Protein AF-A0ABC9Y080-F1 (afdb_monomer_lite)

Secondary structure (DSSP, 8-state):
--------------------HHHHHHHHHHHHHHHHHHHHHHHHHHHHHHHHHHHHHHHHHHHHTTT--HHHHHHHHHHTT----HHHHHHHHHT-HHHHHHHHHHHS-------

Radius of gyration: 36.61 Å; chains: 1; bounding box: 83×50×114 Å

Structure (mmCIF, N/CA/C/O backbone):
data_AF-A0ABC9Y080-F1
#
_entry.id   AF-A0ABC9Y080-F1
#
loop_
_atom_site.group_PDB
_atom_site.id
_atom_site.type_symbol
_atom_site.label_atom_id
_atom_site.label_alt_id
_atom_site.label_comp_id
_atom_site.label_asym_id
_atom_site.label_entity_id
_atom_site.label_seq_id
_atom_site.pdbx_PDB_ins_code
_atom_site.Cartn_x
_atom_site.Cartn_y
_atom_site.Cartn_z
_atom_site.occupancy
_atom_site.B_iso_or_equiv
_atom_site.auth_seq_id
_atom_site.auth_comp_id
_atom_site.auth_asym_id
_atom_site.auth_atom_id
_atom_site.pdbx_PDB_model_num
ATOM 1 N N . MET A 1 1 ? -42.558 -32.624 86.081 1.00 47.38 1 MET A N 1
ATOM 2 C CA . MET A 1 1 ? -41.505 -32.852 85.072 1.00 47.38 1 MET A CA 1
ATOM 3 C C . MET A 1 1 ? -41.890 -32.046 83.843 1.00 47.38 1 MET A C 1
ATOM 5 O O . MET A 1 1 ? -42.804 -32.456 83.143 1.00 47.38 1 MET A O 1
ATOM 9 N N . ALA A 1 2 ? -41.316 -30.861 83.651 1.00 45.91 2 ALA A N 1
ATOM 10 C CA . ALA A 1 2 ? -41.513 -30.077 82.434 1.00 45.91 2 ALA A CA 1
ATOM 11 C C . ALA A 1 2 ? -40.200 -29.352 82.126 1.00 45.91 2 ALA A C 1
ATOM 13 O O . ALA A 1 2 ? -39.677 -28.612 82.957 1.00 45.91 2 ALA A O 1
ATOM 14 N N . ASP A 1 3 ? -39.667 -29.701 80.964 1.00 54.94 3 ASP A N 1
ATOM 15 C CA . ASP A 1 3 ? -38.317 -29.491 80.458 1.00 54.94 3 ASP A CA 1
ATOM 16 C C . ASP A 1 3 ? -38.105 -28.011 80.089 1.00 54.94 3 ASP A C 1
ATOM 18 O O . ASP A 1 3 ? -38.828 -27.466 79.250 1.00 54.94 3 ASP A O 1
ATOM 22 N N . GLN A 1 4 ? -37.164 -27.325 80.746 1.00 55.22 4 GLN A N 1
ATOM 23 C CA . GLN A 1 4 ? -36.839 -25.925 80.448 1.00 55.22 4 GLN A CA 1
ATOM 24 C C . GLN A 1 4 ? -35.716 -25.879 79.411 1.00 55.22 4 GLN A C 1
ATOM 26 O O . GLN A 1 4 ? -34.534 -25.933 79.731 1.00 55.22 4 GLN A O 1
ATOM 31 N N . LEU A 1 5 ? -36.116 -25.812 78.145 1.00 52.66 5 LEU A N 1
ATOM 32 C CA . LEU A 1 5 ? -35.226 -25.757 76.990 1.00 52.66 5 LEU A CA 1
ATOM 33 C C . LEU A 1 5 ? -34.563 -24.365 76.900 1.00 52.66 5 LEU A C 1
ATOM 35 O O . LEU A 1 5 ? -35.191 -23.398 76.460 1.00 52.66 5 LEU A O 1
ATOM 39 N N . GLU A 1 6 ? -33.299 -24.254 77.327 1.00 56.84 6 GLU A N 1
ATOM 40 C CA . GLU A 1 6 ? -32.467 -23.050 77.173 1.00 56.84 6 GLU A CA 1
ATOM 41 C C . GLU A 1 6 ? -32.281 -22.710 75.684 1.00 56.84 6 GLU A C 1
ATOM 43 O O . GLU A 1 6 ? -31.491 -23.315 74.957 1.00 56.84 6 GLU A O 1
ATOM 48 N N . LYS A 1 7 ? -33.022 -21.708 75.205 1.00 63.81 7 LYS A N 1
ATOM 49 C CA . LYS A 1 7 ? -32.842 -21.140 73.865 1.00 63.81 7 LYS A CA 1
ATOM 50 C C . LYS A 1 7 ? -31.649 -20.185 73.858 1.00 63.81 7 LYS A C 1
ATOM 52 O O . LYS A 1 7 ? -31.794 -18.992 74.121 1.00 63.81 7 LYS A O 1
ATOM 57 N N . LEU A 1 8 ? -30.478 -20.700 73.493 1.00 65.75 8 LEU A N 1
ATOM 58 C CA . LEU A 1 8 ? -29.316 -19.879 73.151 1.00 65.75 8 LEU A CA 1
ATOM 59 C C . LEU A 1 8 ? -29.587 -19.084 71.862 1.00 65.75 8 LEU A C 1
ATOM 61 O O . LEU A 1 8 ? -29.831 -19.646 70.794 1.00 65.75 8 LEU A O 1
ATOM 65 N N . ALA A 1 9 ? -29.547 -17.754 71.963 1.00 60.38 9 ALA A N 1
ATOM 66 C CA . ALA A 1 9 ? -29.764 -16.851 70.839 1.00 60.38 9 ALA A CA 1
ATOM 67 C C . ALA A 1 9 ? -28.555 -16.861 69.885 1.00 60.38 9 ALA A C 1
ATOM 69 O O . ALA A 1 9 ? -27.535 -16.217 70.134 1.00 60.38 9 ALA A O 1
ATOM 70 N N . VAL A 1 10 ? -28.678 -17.580 68.769 1.00 69.88 10 VAL A N 1
ATOM 71 C CA . VAL A 1 10 ? -27.661 -17.625 67.709 1.00 69.88 10 VAL A CA 1
ATOM 72 C C . VAL A 1 10 ? -27.797 -16.392 66.810 1.00 69.88 10 VAL A C 1
ATOM 74 O O . VAL A 1 10 ? -28.820 -16.195 66.155 1.00 69.88 10 VAL A O 1
ATOM 77 N N . LYS A 1 11 ? -26.757 -15.552 66.750 1.00 64.88 11 LYS A N 1
ATOM 78 C CA . LYS A 1 11 ? -26.690 -14.414 65.818 1.00 64.88 11 LYS A CA 1
ATOM 79 C C . LYS A 1 11 ? -26.070 -14.854 64.495 1.00 64.88 11 LYS A C 1
ATOM 81 O O . LYS A 1 11 ? -24.850 -14.924 64.367 1.00 64.88 11 LYS A O 1
ATOM 86 N N . VAL A 1 12 ? -26.915 -15.106 63.503 1.00 64.44 12 VAL A N 1
ATOM 87 C CA . VAL A 1 12 ? -26.488 -15.344 62.120 1.00 64.44 12 VAL A CA 1
ATOM 88 C C . VAL A 1 12 ? -26.184 -13.995 61.466 1.00 64.44 12 VAL A C 1
ATOM 90 O O . VAL A 1 12 ? -27.058 -13.135 61.377 1.00 64.44 12 VAL A O 1
ATOM 93 N N . ARG A 1 13 ? -24.941 -13.782 61.021 1.00 69.69 13 ARG A N 1
ATOM 94 C CA . ARG A 1 13 ? -24.587 -12.621 60.191 1.00 69.69 13 ARG A CA 1
ATOM 95 C C . ARG A 1 13 ? -24.721 -13.014 58.726 1.00 69.69 13 ARG A C 1
ATOM 97 O O . ARG A 1 13 ? -23.984 -13.869 58.250 1.00 69.69 13 ARG A O 1
ATOM 104 N N . HIS A 1 14 ? -25.654 -12.384 58.023 1.00 70.75 14 HIS A N 1
ATOM 105 C CA . HIS A 1 14 ? -25.802 -12.558 56.584 1.00 70.75 14 HIS A CA 1
ATOM 106 C C . HIS A 1 14 ? -24.828 -11.625 55.852 1.00 70.75 14 HIS A C 1
ATOM 108 O O . HIS A 1 14 ? -24.978 -10.403 55.898 1.00 70.75 14 HIS A O 1
ATOM 114 N N . VAL A 1 15 ? -23.822 -12.198 55.187 1.00 66.69 15 VAL A N 1
ATOM 115 C CA . VAL A 1 15 ? -22.921 -11.463 54.290 1.00 66.69 15 VAL A CA 1
ATOM 116 C C . VAL A 1 15 ? -23.605 -11.378 52.928 1.00 66.69 15 VAL A C 1
ATOM 118 O O . VAL A 1 15 ? -23.648 -12.349 52.181 1.00 66.69 15 VAL A O 1
ATOM 121 N N . GLY A 1 16 ? -24.209 -10.228 52.626 1.00 69.38 16 GLY A N 1
ATOM 122 C CA . GLY A 1 16 ? -24.844 -9.991 51.331 1.00 69.38 16 GLY A CA 1
ATOM 123 C C . GLY A 1 16 ? -23.805 -9.728 50.242 1.00 69.38 16 GLY A C 1
ATOM 124 O O . GLY A 1 16 ? -22.997 -8.810 50.374 1.00 69.38 16 GLY A O 1
ATOM 125 N N . ALA A 1 17 ? -23.855 -10.490 49.148 1.00 69.06 17 ALA A N 1
ATOM 126 C CA . ALA A 1 17 ? -23.092 -10.229 47.928 1.00 69.06 17 ALA A CA 1
ATOM 127 C C . ALA A 1 17 ? -23.710 -9.046 47.156 1.00 69.06 17 ALA A C 1
ATOM 129 O O . ALA A 1 17 ? -24.357 -9.220 46.127 1.00 69.06 17 ALA A O 1
ATOM 130 N N . TYR A 1 18 ? -23.578 -7.830 47.688 1.00 68.62 18 TYR A N 1
ATOM 131 C CA . TYR A 1 18 ? -24.014 -6.623 46.989 1.00 68.62 18 TYR A CA 1
ATOM 132 C C . TYR A 1 18 ? -22.868 -6.083 46.133 1.00 68.62 18 TYR A C 1
ATOM 134 O O . TYR A 1 18 ? -21.870 -5.591 46.659 1.00 68.62 18 TYR A O 1
ATOM 142 N N . ILE A 1 19 ? -23.013 -6.166 44.810 1.00 62.31 19 ILE A N 1
ATOM 143 C CA . ILE A 1 19 ? -22.150 -5.443 43.874 1.00 62.31 19 ILE A CA 1
ATOM 144 C C . ILE A 1 19 ? -22.670 -4.000 43.815 1.00 62.31 19 ILE A C 1
ATOM 146 O O . ILE A 1 19 ? -23.823 -3.792 43.424 1.00 62.31 19 ILE A O 1
ATOM 150 N N . PRO A 1 20 ? -21.872 -2.990 44.206 1.00 67.62 20 PRO A N 1
ATOM 151 C CA . PRO 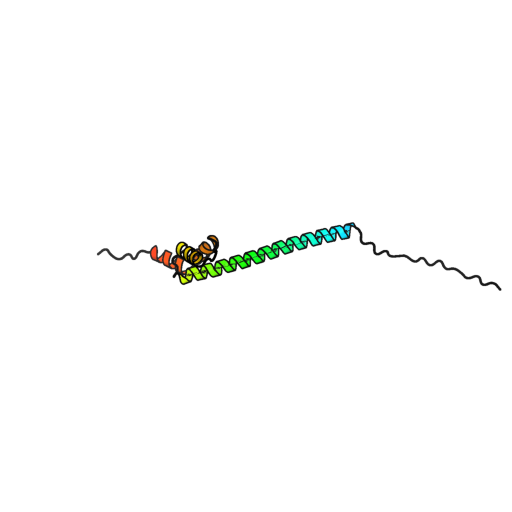A 1 20 ? -22.301 -1.602 44.124 1.00 67.62 20 PRO A CA 1
ATOM 152 C C . PRO A 1 20 ? -22.619 -1.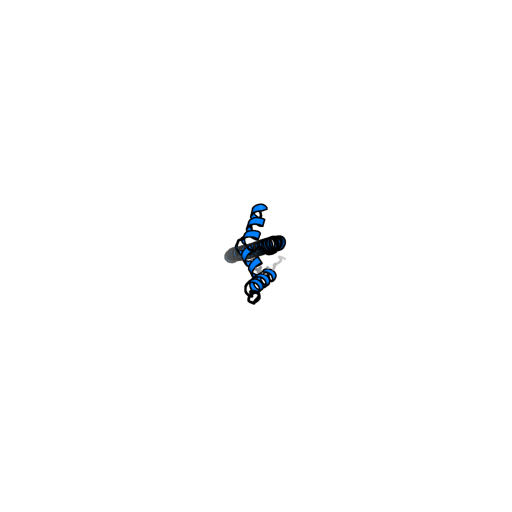250 42.671 1.00 67.62 20 PRO A C 1
ATOM 154 O O . PRO A 1 20 ? -21.818 -1.525 41.781 1.00 67.62 20 PRO A O 1
ATOM 157 N N . LYS A 1 21 ? -23.761 -0.601 42.418 1.00 63.97 21 LYS A N 1
ATOM 158 C CA . LYS A 1 21 ? -24.143 -0.143 41.068 1.00 63.97 21 LYS A CA 1
ATOM 159 C C . LYS A 1 21 ? -23.057 0.716 40.395 1.00 63.97 21 LYS A C 1
ATOM 161 O O . LYS A 1 21 ? -22.953 0.698 39.174 1.00 63.97 21 LYS A O 1
ATOM 166 N N . SER A 1 22 ? -22.230 1.415 41.180 1.00 70.56 22 SER A N 1
ATOM 167 C CA . SER A 1 22 ? -21.063 2.161 40.695 1.00 70.56 22 SER A CA 1
ATOM 168 C C . SER A 1 22 ? -19.988 1.260 40.085 1.00 70.56 22 SER A C 1
ATOM 170 O O . SER A 1 22 ? -19.406 1.642 39.081 1.00 70.56 22 SER A O 1
ATOM 172 N N . ARG A 1 23 ? -19.778 0.048 40.619 1.00 75.12 23 ARG A N 1
ATOM 173 C CA . ARG A 1 23 ? -18.801 -0.914 40.094 1.00 75.12 23 ARG A CA 1
ATOM 174 C C . ARG A 1 23 ? -19.230 -1.472 38.742 1.00 75.12 23 ARG A C 1
ATOM 176 O O . ARG A 1 23 ? -18.413 -1.540 37.842 1.00 75.12 23 ARG A O 1
ATOM 183 N N . ALA A 1 24 ? -20.508 -1.818 38.578 1.00 75.62 24 ALA A N 1
ATOM 184 C CA . ALA A 1 24 ? -21.020 -2.300 37.291 1.00 75.62 24 ALA A CA 1
ATOM 185 C C . ALA A 1 24 ? -20.963 -1.214 36.199 1.00 75.62 24 ALA A C 1
ATOM 187 O O . ALA A 1 24 ? -20.679 -1.510 35.041 1.00 75.62 24 ALA A O 1
ATOM 188 N N . ALA A 1 25 ? -21.207 0.049 36.568 1.00 82.50 25 ALA A N 1
ATOM 189 C CA . ALA A 1 25 ? -21.073 1.186 35.660 1.00 82.50 25 ALA A CA 1
ATOM 190 C C . ALA A 1 25 ? -19.605 1.475 35.298 1.00 82.50 25 ALA A C 1
ATOM 192 O O . ALA A 1 25 ? -19.297 1.684 34.128 1.00 82.50 25 ALA A O 1
ATOM 193 N N . GLU A 1 26 ? -18.704 1.438 36.280 1.00 85.69 26 GLU A N 1
ATOM 194 C CA . GLU A 1 26 ? -17.261 1.616 36.088 1.00 85.69 26 GLU A CA 1
ATOM 195 C C . GLU A 1 26 ? -16.657 0.492 35.238 1.00 85.69 26 GLU A C 1
ATOM 197 O O . GLU A 1 26 ? -15.906 0.756 34.306 1.00 85.69 26 GLU A O 1
ATOM 202 N N . GLU A 1 27 ? -17.033 -0.759 35.498 1.00 86.75 27 GLU A N 1
ATOM 203 C CA . GLU A 1 27 ? -16.586 -1.924 34.734 1.00 86.75 27 GLU A CA 1
ATOM 204 C C . GLU A 1 27 ? -17.081 -1.861 33.284 1.00 86.75 27 GLU A C 1
ATOM 206 O O . GLU A 1 27 ? -16.321 -2.127 32.357 1.00 86.75 27 GLU A O 1
ATOM 211 N N . HIS A 1 28 ? -18.317 -1.407 33.056 1.00 88.00 28 HIS A N 1
ATOM 212 C CA . HIS A 1 28 ? -18.820 -1.155 31.706 1.00 88.00 28 HIS A CA 1
ATOM 213 C C . HIS A 1 28 ? -18.029 -0.054 30.983 1.00 88.00 28 HIS A C 1
ATOM 215 O O . HIS A 1 28 ? -17.650 -0.239 29.828 1.00 88.00 28 HIS A O 1
ATOM 221 N N . GLN A 1 29 ? -17.732 1.061 31.661 1.00 89.19 29 GLN A N 1
ATOM 222 C CA . GLN A 1 29 ? -16.914 2.145 31.105 1.00 89.19 29 GLN A CA 1
ATOM 223 C C . GLN A 1 29 ? -15.468 1.709 30.838 1.00 89.19 29 GLN A C 1
ATOM 225 O O . GLN A 1 29 ? -14.867 2.126 29.848 1.00 89.19 29 GLN A O 1
ATOM 230 N N . ASN A 1 30 ? -14.893 0.873 31.702 1.00 90.44 30 ASN A N 1
ATOM 231 C CA . ASN A 1 30 ? -13.561 0.312 31.506 1.00 90.44 30 ASN A CA 1
ATOM 232 C C . ASN A 1 30 ? -13.541 -0.612 30.281 1.00 90.44 30 ASN A C 1
ATOM 234 O O . ASN A 1 30 ? -12.743 -0.410 29.369 1.00 90.44 30 ASN A O 1
ATOM 238 N N . ASN A 1 31 ? -14.498 -1.536 30.199 1.00 92.50 31 ASN A N 1
ATOM 239 C CA . ASN A 1 31 ? -14.614 -2.462 29.076 1.00 92.50 31 ASN A CA 1
ATOM 240 C C . ASN A 1 31 ? -14.807 -1.725 27.743 1.00 92.50 31 ASN A C 1
ATOM 242 O O . ASN A 1 31 ? -14.211 -2.107 26.742 1.00 92.50 31 ASN A O 1
ATOM 246 N N . GLN A 1 32 ? -15.582 -0.635 27.730 1.00 95.19 32 GLN A N 1
ATOM 247 C CA . GLN A 1 32 ? -15.732 0.214 26.545 1.00 95.19 32 GLN A CA 1
ATOM 248 C C . GLN A 1 32 ? -14.425 0.894 26.128 1.00 95.19 32 GLN A C 1
ATOM 250 O O . GLN A 1 32 ? -14.144 0.988 24.936 1.00 95.19 32 GLN A O 1
ATOM 255 N N . GLN A 1 33 ? -13.620 1.367 27.082 1.00 94.62 33 GLN A N 1
ATOM 256 C CA . GLN A 1 33 ? -12.324 1.975 26.772 1.00 94.62 33 GLN A CA 1
ATOM 257 C C . GLN A 1 33 ? -11.348 0.952 26.192 1.00 94.62 33 GLN A C 1
ATOM 259 O O . GLN A 1 33 ? -10.680 1.244 25.202 1.00 94.62 33 GLN A O 1
ATOM 264 N N . VAL A 1 34 ? -11.290 -0.250 26.771 1.00 94.56 34 VAL A N 1
ATOM 265 C CA . VAL A 1 34 ? -10.425 -1.327 26.270 1.00 94.56 34 VAL A CA 1
ATOM 266 C C . VAL A 1 34 ? -10.859 -1.776 24.874 1.00 94.56 34 VAL A C 1
ATOM 268 O O . VAL A 1 34 ? -10.005 -1.939 24.010 1.00 94.56 34 VAL A O 1
ATOM 271 N N . ASP A 1 35 ? -12.163 -1.907 24.615 1.00 97.19 35 ASP A N 1
ATOM 272 C CA . ASP A 1 35 ? -12.685 -2.252 23.285 1.00 97.19 35 ASP A CA 1
ATOM 273 C C . ASP A 1 35 ? -12.324 -1.194 22.229 1.00 97.19 35 ASP A C 1
ATOM 275 O O . ASP A 1 35 ? -11.850 -1.523 21.142 1.00 97.19 35 ASP A O 1
ATOM 279 N N . GLN A 1 36 ? -12.456 0.093 22.567 1.00 96.38 36 GLN A N 1
ATOM 280 C CA . GLN A 1 36 ? -12.052 1.184 21.676 1.00 96.38 36 GLN A CA 1
ATOM 281 C C . GLN A 1 36 ? -10.546 1.180 21.406 1.00 96.38 36 GLN A C 1
ATOM 283 O O . GLN A 1 36 ? -10.137 1.340 20.255 1.00 96.38 36 GLN A O 1
ATOM 288 N N . ALA A 1 37 ? -9.726 0.972 22.439 1.00 94.31 37 ALA A N 1
ATOM 289 C CA . ALA A 1 37 ? -8.277 0.883 22.293 1.00 94.31 37 ALA A CA 1
ATOM 290 C C . ALA A 1 37 ? -7.877 -0.305 21.405 1.00 94.31 37 ALA A C 1
ATOM 292 O O . ALA A 1 37 ? -7.113 -0.129 20.457 1.00 94.31 37 ALA A O 1
ATOM 293 N N . ALA A 1 38 ? -8.466 -1.480 21.644 1.00 95.62 38 ALA A N 1
ATOM 294 C CA . ALA A 1 38 ? -8.242 -2.671 20.832 1.00 95.62 38 ALA A CA 1
ATOM 295 C C . ALA A 1 38 ? -8.664 -2.446 19.373 1.00 95.62 38 ALA A C 1
ATOM 297 O O . ALA A 1 38 ? -7.946 -2.823 18.450 1.00 95.62 38 ALA A O 1
ATOM 298 N N . LYS A 1 39 ? -9.798 -1.775 19.140 1.00 95.75 39 LYS A N 1
ATOM 299 C CA . LYS A 1 39 ? -10.257 -1.436 17.790 1.00 95.75 39 LYS A CA 1
ATOM 300 C C . LYS A 1 39 ? -9.266 -0.529 17.061 1.00 95.75 39 LYS A C 1
ATOM 302 O O . LYS A 1 39 ? -8.997 -0.769 15.888 1.00 95.75 39 LYS A O 1
ATOM 307 N N . ILE A 1 40 ? -8.714 0.479 17.740 1.00 95.06 40 ILE A N 1
ATOM 308 C CA . ILE A 1 40 ? -7.697 1.372 17.163 1.00 95.06 40 ILE A CA 1
ATOM 309 C C . ILE A 1 40 ? -6.436 0.581 16.800 1.00 95.06 40 ILE A C 1
ATOM 311 O O . ILE A 1 40 ? -5.956 0.689 15.673 1.00 95.06 40 ILE A O 1
ATOM 315 N N . GLU A 1 41 ? -5.934 -0.252 17.711 1.00 94.06 41 GLU A N 1
ATOM 316 C CA . GLU A 1 41 ? -4.739 -1.068 17.474 1.00 94.06 41 GLU A CA 1
ATOM 317 C C . GLU A 1 41 ? -4.927 -2.011 16.277 1.00 94.06 41 GLU A C 1
ATOM 319 O O . GLU A 1 41 ? -4.093 -2.046 15.373 1.00 94.06 41 GLU A O 1
ATOM 324 N N . VAL A 1 42 ? -6.070 -2.699 16.201 1.00 93.50 42 VAL A N 1
ATOM 325 C CA . VAL A 1 42 ? -6.402 -3.574 15.068 1.00 93.50 42 VAL A CA 1
ATOM 326 C C . VAL A 1 42 ? -6.467 -2.790 13.758 1.00 93.50 42 VAL A C 1
ATOM 328 O O . VAL A 1 42 ? -5.912 -3.243 12.759 1.00 93.50 42 VAL A O 1
ATOM 331 N N . THR A 1 43 ? -7.085 -1.602 13.742 1.00 94.75 43 THR A N 1
ATOM 332 C CA . THR A 1 43 ? -7.100 -0.765 12.528 1.00 94.75 43 THR A CA 1
ATOM 333 C C . THR A 1 43 ? -5.703 -0.304 12.123 1.00 94.75 43 THR A C 1
ATOM 335 O O . THR A 1 43 ? -5.411 -0.221 10.935 1.00 94.75 43 THR A O 1
ATOM 338 N N . GLN A 1 44 ? -4.815 -0.044 13.083 1.00 93.62 44 GLN A N 1
ATOM 339 C CA . GLN A 1 44 ? -3.441 0.348 12.793 1.00 93.62 44 GLN A CA 1
ATOM 340 C C . GLN A 1 44 ? -2.625 -0.809 12.201 1.00 93.62 44 GLN A C 1
ATOM 342 O O . GLN A 1 44 ? -1.863 -0.592 11.261 1.00 93.62 44 GLN A O 1
ATOM 347 N N . ILE A 1 45 ? -2.811 -2.031 12.709 1.00 92.12 45 ILE A N 1
ATOM 348 C CA . ILE A 1 45 ? -2.181 -3.243 12.165 1.00 92.12 45 ILE A CA 1
ATOM 349 C C . ILE A 1 45 ? -2.675 -3.520 10.739 1.00 92.12 45 ILE A C 1
ATOM 351 O O . ILE A 1 45 ? -1.868 -3.845 9.870 1.00 92.12 45 ILE A O 1
ATOM 355 N N . ASP A 1 46 ? -3.978 -3.371 10.485 1.00 92.88 46 ASP A N 1
ATOM 356 C CA . ASP A 1 46 ? -4.547 -3.555 9.145 1.00 92.88 46 ASP A CA 1
ATOM 357 C C . ASP A 1 46 ? -3.966 -2.545 8.143 1.00 92.88 46 ASP A C 1
ATOM 359 O O . ASP A 1 46 ? -3.521 -2.931 7.062 1.00 92.88 46 ASP A O 1
ATOM 363 N N . LEU A 1 47 ? -3.862 -1.269 8.533 1.00 91.50 47 LEU A N 1
ATOM 364 C CA . LEU A 1 47 ? -3.239 -0.227 7.709 1.00 91.50 47 LEU A CA 1
ATOM 365 C C . LEU A 1 47 ? -1.748 -0.496 7.440 1.00 91.50 47 LEU A C 1
ATOM 367 O O . LEU A 1 47 ? -1.294 -0.320 6.311 1.00 91.50 47 LEU A O 1
ATOM 371 N N . ASP A 1 48 ? -0.982 -0.947 8.439 1.00 94.50 48 ASP A N 1
ATOM 372 C CA . ASP A 1 48 ? 0.430 -1.324 8.258 1.00 94.50 48 ASP A CA 1
ATOM 373 C C . ASP A 1 48 ? 0.582 -2.504 7.286 1.00 94.50 48 ASP A C 1
ATOM 375 O O . ASP A 1 48 ? 1.441 -2.484 6.400 1.00 94.50 48 ASP A O 1
ATOM 379 N N . TRP A 1 49 ? -0.283 -3.516 7.400 1.00 93.00 49 TRP A N 1
ATOM 380 C CA . TRP A 1 49 ? -0.284 -4.654 6.486 1.00 93.00 49 TRP A CA 1
ATOM 381 C C . TRP A 1 49 ? -0.620 -4.239 5.049 1.00 93.00 49 TRP A C 1
ATOM 383 O O . TRP A 1 49 ? 0.068 -4.651 4.110 1.00 93.00 49 TRP A O 1
ATOM 393 N N . GLN A 1 50 ? -1.630 -3.384 4.874 1.00 91.88 50 GLN A N 1
ATOM 394 C CA . GLN A 1 50 ? -1.995 -2.825 3.571 1.00 91.88 50 GLN A CA 1
ATOM 395 C C . GLN A 1 50 ? -0.837 -2.033 2.957 1.00 91.88 50 GLN A C 1
ATOM 397 O O . GLN A 1 50 ? -0.446 -2.305 1.822 1.00 91.88 50 GLN A O 1
ATOM 402 N N . HIS A 1 51 ? -0.223 -1.129 3.724 1.00 92.94 51 HIS A N 1
ATOM 403 C CA . HIS A 1 51 ? 0.913 -0.329 3.266 1.00 92.94 51 HIS A CA 1
ATOM 404 C C . HIS A 1 51 ? 2.116 -1.198 2.859 1.00 92.94 51 HIS A C 1
ATOM 406 O O . HIS A 1 51 ? 2.734 -0.971 1.817 1.00 92.94 51 HIS A O 1
ATOM 412 N N . LYS A 1 52 ? 2.419 -2.259 3.620 1.00 93.62 52 LYS A N 1
ATOM 413 C CA . LYS A 1 52 ? 3.452 -3.241 3.245 1.00 93.62 52 LYS A CA 1
ATOM 414 C C . LYS A 1 52 ? 3.123 -3.961 1.939 1.00 93.62 52 LYS A C 1
ATOM 416 O O . LYS A 1 52 ? 4.020 -4.185 1.124 1.00 93.62 52 LYS A O 1
ATOM 421 N N . GLY A 1 53 ? 1.853 -4.304 1.727 1.00 93.88 53 GLY A N 1
ATOM 422 C CA . GLY A 1 53 ? 1.368 -4.872 0.471 1.00 93.88 53 GLY A CA 1
ATOM 423 C C . GLY A 1 53 ? 1.571 -3.924 -0.714 1.00 93.88 53 GLY A C 1
ATOM 424 O O . GLY A 1 53 ? 2.121 -4.334 -1.739 1.00 93.88 53 GLY A O 1
ATOM 425 N N . GLU A 1 54 ? 1.206 -2.650 -0.563 1.00 94.94 54 GLU A N 1
ATOM 426 C CA . GLU A 1 54 ? 1.423 -1.622 -1.589 1.00 94.94 54 GLU A CA 1
ATOM 427 C C . GLU A 1 54 ? 2.907 -1.465 -1.936 1.00 94.94 54 GLU A C 1
ATOM 429 O O . GLU A 1 54 ? 3.269 -1.491 -3.115 1.00 94.94 54 GLU A O 1
ATOM 434 N N . LEU A 1 55 ? 3.783 -1.369 -0.929 1.00 95.12 55 LEU A N 1
ATOM 435 C CA . LEU A 1 55 ? 5.230 -1.267 -1.137 1.00 95.12 55 LEU A CA 1
ATOM 436 C C . LEU A 1 55 ? 5.796 -2.476 -1.880 1.00 95.12 55 LEU A C 1
ATOM 438 O O . LEU A 1 55 ? 6.664 -2.316 -2.740 1.00 95.12 55 LEU A O 1
ATOM 442 N N . PHE A 1 56 ? 5.307 -3.678 -1.575 1.00 93.56 56 PHE A N 1
ATOM 443 C CA . PHE A 1 56 ? 5.735 -4.896 -2.256 1.00 93.56 56 PHE A CA 1
ATOM 444 C C . PHE A 1 56 ? 5.391 -4.856 -3.750 1.00 93.56 56 PHE A C 1
ATOM 446 O O . PHE A 1 56 ? 6.259 -5.083 -4.597 1.00 93.56 56 PHE A O 1
ATOM 453 N N . ILE A 1 57 ? 4.147 -4.514 -4.092 1.00 94.19 57 ILE A N 1
ATOM 454 C CA . ILE A 1 57 ? 3.717 -4.416 -5.491 1.00 94.19 57 ILE A CA 1
ATOM 455 C C . ILE A 1 57 ? 4.429 -3.264 -6.208 1.00 94.19 57 ILE A C 1
ATOM 457 O O . ILE A 1 57 ? 4.877 -3.440 -7.341 1.00 94.19 57 ILE A O 1
ATOM 461 N N . ALA A 1 58 ? 4.588 -2.110 -5.558 1.00 94.12 58 ALA A N 1
ATOM 462 C CA . ALA A 1 58 ? 5.314 -0.973 -6.114 1.00 94.12 58 ALA A CA 1
ATOM 463 C C . ALA A 1 58 ? 6.780 -1.323 -6.422 1.00 94.12 58 ALA A C 1
ATOM 465 O O . ALA A 1 58 ? 7.275 -0.979 -7.499 1.00 94.12 58 ALA A O 1
ATOM 466 N N . ARG A 1 59 ? 7.457 -2.059 -5.526 1.00 93.75 59 ARG A N 1
ATOM 467 C CA . ARG A 1 59 ? 8.816 -2.593 -5.736 1.00 93.75 59 ARG A CA 1
ATOM 468 C C . ARG A 1 59 ? 8.856 -3.523 -6.940 1.00 93.75 59 ARG A C 1
ATOM 470 O O . ARG A 1 59 ? 9.658 -3.320 -7.844 1.00 93.75 59 ARG A O 1
ATOM 477 N N . TRP A 1 60 ? 7.939 -4.485 -6.997 1.00 93.06 60 TRP A N 1
ATOM 478 C CA . TRP A 1 60 ? 7.883 -5.437 -8.100 1.00 93.06 60 TRP A CA 1
ATOM 479 C C . TRP A 1 60 ? 7.651 -4.744 -9.450 1.00 93.06 60 TRP A C 1
ATOM 481 O O . TRP A 1 60 ? 8.378 -4.988 -10.416 1.00 93.06 60 TRP A O 1
ATOM 491 N N . ALA A 1 61 ? 6.690 -3.824 -9.511 1.00 92.25 61 ALA A N 1
ATOM 492 C CA . ALA A 1 61 ? 6.420 -3.007 -10.687 1.00 92.25 61 ALA A CA 1
ATOM 493 C C . ALA A 1 61 ? 7.662 -2.211 -11.121 1.00 92.25 61 ALA A C 1
ATOM 495 O O . ALA A 1 61 ? 8.030 -2.223 -12.296 1.00 92.25 61 ALA A O 1
ATOM 496 N N . HIS A 1 62 ? 8.352 -1.578 -10.172 1.00 92.50 62 HIS A N 1
ATOM 497 C CA . HIS A 1 62 ? 9.571 -0.818 -10.425 1.00 92.50 62 HIS A CA 1
ATOM 498 C C . HIS A 1 62 ? 10.716 -1.680 -10.993 1.00 92.50 62 HIS A C 1
ATOM 500 O O . HIS A 1 62 ? 11.362 -1.284 -11.971 1.00 92.50 62 HIS A O 1
ATOM 506 N N . ASP A 1 63 ? 10.925 -2.872 -10.432 1.00 89.06 63 ASP A N 1
ATOM 507 C CA . ASP A 1 63 ? 11.990 -3.792 -10.843 1.00 89.06 63 ASP A CA 1
ATOM 508 C C . ASP A 1 63 ? 11.707 -4.411 -12.221 1.00 89.06 63 ASP A C 1
ATOM 510 O O . ASP A 1 63 ? 12.595 -4.475 -13.077 1.00 89.06 63 ASP A O 1
ATOM 514 N N . THR A 1 64 ? 10.451 -4.799 -12.498 1.00 86.12 64 THR A N 1
ATOM 515 C CA . THR A 1 64 ? 10.065 -5.345 -13.818 1.00 86.12 64 THR A CA 1
ATOM 516 C C . THR A 1 64 ? 10.262 -4.348 -14.956 1.00 86.12 64 THR A C 1
ATOM 518 O O . THR A 1 64 ? 10.547 -4.737 -16.089 1.00 86.12 64 THR A O 1
ATOM 521 N N . LEU A 1 65 ? 10.159 -3.055 -14.654 1.00 85.31 65 LEU A N 1
ATOM 522 C CA . LEU A 1 65 ? 10.329 -1.967 -15.607 1.00 85.31 65 LEU A CA 1
ATOM 523 C C . LEU A 1 65 ? 11.761 -1.435 -15.641 1.00 85.31 65 LEU A C 1
ATOM 525 O O . LEU A 1 65 ? 11.961 -0.297 -16.055 1.00 85.31 65 LEU A O 1
ATOM 529 N N . ARG A 1 66 ? 12.758 -2.225 -15.212 1.00 80.75 66 ARG A N 1
ATOM 530 C CA . ARG A 1 66 ? 14.194 -1.898 -15.298 1.00 80.75 66 ARG A CA 1
ATOM 531 C C . ARG A 1 66 ? 14.532 -0.502 -14.762 1.00 80.75 66 ARG A C 1
ATOM 533 O O . ARG A 1 66 ? 15.338 0.208 -15.363 1.00 80.75 66 ARG A O 1
ATOM 540 N N . HIS A 1 67 ? 13.910 -0.099 -13.656 1.00 82.50 67 HIS A N 1
ATOM 541 C CA . HIS A 1 67 ? 14.192 1.179 -13.002 1.00 82.50 67 HIS A CA 1
ATOM 542 C C . HIS A 1 67 ? 13.857 2.432 -13.836 1.00 82.50 67 HIS A C 1
ATOM 544 O O . HIS A 1 67 ? 14.454 3.489 -13.644 1.00 82.50 67 HIS A O 1
ATOM 550 N N . HIS A 1 68 ? 12.859 2.368 -14.725 1.00 80.31 68 HIS A N 1
ATOM 551 C CA . HIS A 1 68 ? 12.386 3.525 -15.508 1.00 80.31 68 HIS A CA 1
ATOM 552 C C . HIS A 1 68 ? 11.702 4.646 -14.678 1.00 80.31 68 HIS A C 1
ATOM 554 O O . HIS A 1 68 ? 11.238 5.639 -15.242 1.00 80.31 68 HIS A O 1
ATOM 560 N N . GLY A 1 69 ? 11.656 4.524 -13.346 1.00 82.81 69 GLY A N 1
ATOM 561 C CA . GLY A 1 69 ? 11.196 5.571 -12.428 1.00 82.81 69 GLY A CA 1
ATOM 562 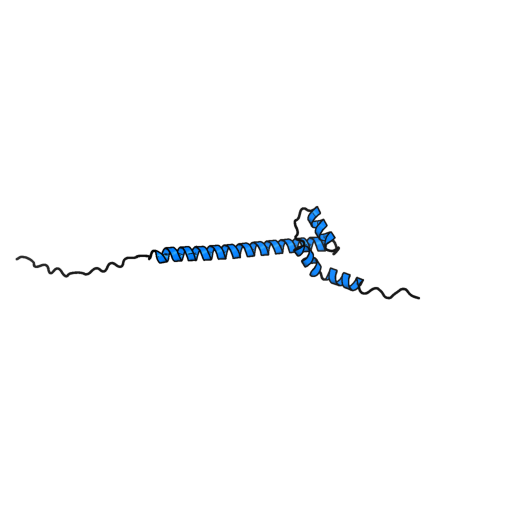C C . GLY A 1 69 ? 9.674 5.654 -12.248 1.00 82.81 69 GLY A C 1
ATOM 563 O O . GLY A 1 69 ? 8.934 4.741 -12.606 1.00 82.81 69 GLY A O 1
ATOM 564 N N . THR A 1 70 ? 9.212 6.765 -11.664 1.00 86.50 70 THR A N 1
ATOM 565 C CA . THR A 1 70 ? 7.854 6.944 -11.105 1.00 86.50 70 THR A CA 1
ATOM 566 C C . THR A 1 70 ? 6.753 6.746 -12.131 1.00 86.50 70 THR A C 1
ATOM 568 O O . THR A 1 70 ? 5.785 6.034 -11.888 1.00 86.50 70 THR A O 1
ATOM 571 N N . ASP A 1 71 ? 6.922 7.350 -13.300 1.00 85.50 71 ASP A N 1
ATOM 572 C CA . ASP A 1 71 ? 5.926 7.369 -14.368 1.00 85.50 71 ASP A CA 1
ATOM 573 C C . ASP A 1 71 ? 5.747 5.984 -15.019 1.00 85.50 71 ASP A C 1
ATOM 575 O O . ASP A 1 71 ? 4.646 5.597 -15.405 1.00 85.50 71 ASP A O 1
ATOM 579 N N . ALA A 1 72 ? 6.815 5.182 -15.080 1.00 87.62 72 ALA A N 1
ATOM 580 C CA . ALA A 1 72 ? 6.720 3.797 -15.529 1.00 87.62 72 ALA A CA 1
ATOM 581 C C . ALA A 1 72 ? 5.986 2.927 -14.500 1.00 87.62 72 ALA A C 1
ATOM 583 O O . ALA A 1 72 ? 5.038 2.236 -14.871 1.00 87.62 72 ALA A O 1
ATOM 584 N N . THR A 1 73 ? 6.369 3.007 -13.220 1.00 90.38 73 THR A N 1
ATOM 585 C CA . THR A 1 73 ? 5.715 2.255 -12.136 1.00 90.38 73 THR A CA 1
ATOM 586 C C . THR A 1 73 ? 4.223 2.598 -12.035 1.00 90.38 73 THR A C 1
ATOM 588 O O . THR A 1 73 ? 3.392 1.697 -11.936 1.00 90.38 73 THR A O 1
ATOM 591 N N . TYR A 1 74 ? 3.866 3.882 -12.151 1.00 89.06 74 TYR A N 1
ATOM 592 C CA . TYR A 1 74 ? 2.474 4.337 -12.154 1.00 89.06 74 TYR A CA 1
ATOM 593 C C . TYR A 1 74 ? 1.674 3.777 -13.340 1.00 89.06 74 TYR A C 1
ATOM 595 O O . TYR A 1 74 ? 0.581 3.240 -13.156 1.00 89.06 74 TYR A O 1
ATOM 603 N N . ARG A 1 75 ? 2.222 3.846 -14.563 1.00 90.88 75 ARG A N 1
ATOM 604 C CA . ARG A 1 75 ? 1.561 3.272 -15.748 1.00 90.88 75 ARG A CA 1
ATOM 605 C C . ARG A 1 75 ? 1.364 1.765 -15.627 1.00 90.88 75 ARG A C 1
ATOM 607 O O . ARG A 1 75 ? 0.280 1.282 -15.925 1.00 90.88 75 ARG A O 1
ATOM 614 N N . TRP A 1 76 ? 2.363 1.033 -15.136 1.00 92.50 76 TRP A N 1
ATOM 615 C CA . TRP A 1 76 ? 2.254 -0.415 -14.936 1.00 92.50 76 TRP A CA 1
ATOM 616 C C . TRP A 1 76 ? 1.097 -0.794 -14.012 1.00 92.50 76 TRP A C 1
ATOM 618 O O . TRP A 1 76 ? 0.389 -1.761 -14.302 1.00 92.50 76 TRP A O 1
ATOM 628 N N . ALA A 1 77 ? 0.904 -0.024 -12.936 1.00 92.62 77 ALA A N 1
ATOM 629 C CA . ALA A 1 77 ? -0.168 -0.234 -11.969 1.00 92.62 77 ALA A CA 1
ATOM 630 C C . ALA A 1 77 ? -1.533 0.055 -12.602 1.00 92.62 77 ALA A C 1
ATOM 632 O O . ALA A 1 77 ? -2.427 -0.794 -12.575 1.00 92.62 77 ALA A O 1
ATOM 633 N N . ARG A 1 78 ? -1.644 1.198 -13.293 1.00 90.69 78 ARG A N 1
ATOM 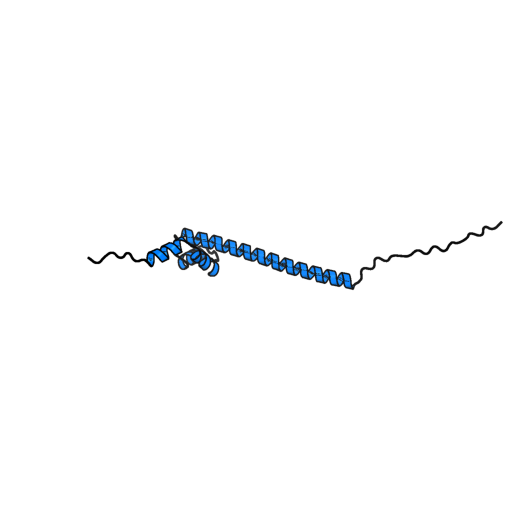634 C CA . ARG A 1 78 ? -2.853 1.604 -14.020 1.00 90.69 78 ARG A CA 1
ATOM 635 C C . ARG A 1 78 ? -3.271 0.583 -15.078 1.00 90.69 78 ARG A C 1
ATOM 637 O O . ARG A 1 78 ? -4.444 0.230 -15.142 1.00 90.69 78 ARG A O 1
ATOM 644 N N . ASP A 1 79 ? -2.326 0.083 -15.869 1.00 92.94 79 ASP A N 1
ATOM 645 C CA . ASP A 1 79 ? -2.591 -0.884 -16.942 1.00 92.94 79 ASP A CA 1
ATOM 646 C C . ASP A 1 79 ? -3.075 -2.242 -16.406 1.00 92.94 79 ASP A C 1
ATOM 648 O O . ASP A 1 79 ? -3.719 -3.005 -17.126 1.00 92.94 79 ASP A O 1
ATOM 652 N N . ARG A 1 80 ? -2.775 -2.552 -15.139 1.00 91.88 80 ARG A N 1
ATOM 653 C CA . ARG A 1 80 ? -3.169 -3.796 -14.458 1.00 91.88 80 ARG A CA 1
ATOM 654 C C . ARG A 1 80 ? -4.335 -3.616 -13.489 1.00 91.88 80 ARG A C 1
ATOM 656 O O . ARG A 1 80 ? -4.738 -4.590 -12.860 1.00 91.88 80 ARG A O 1
ATOM 663 N N . GLY A 1 81 ? -4.873 -2.401 -13.371 1.00 92.31 81 GLY A N 1
ATOM 664 C CA . GLY A 1 81 ? -5.944 -2.082 -12.428 1.00 92.31 81 GLY A CA 1
ATOM 665 C C . GLY A 1 81 ? -5.538 -2.244 -10.962 1.00 92.31 81 GLY A C 1
ATOM 666 O O . GLY A 1 81 ? -6.404 -2.474 -10.124 1.00 92.31 81 GLY A O 1
ATOM 667 N N . VAL A 1 82 ? -4.240 -2.161 -10.655 1.00 92.25 82 VAL A N 1
ATOM 668 C CA . VAL A 1 82 ? -3.750 -2.184 -9.276 1.00 92.25 82 VAL A CA 1
ATOM 669 C C . VAL A 1 82 ? -3.647 -0.751 -8.786 1.00 92.25 82 VAL A C 1
ATOM 671 O O . VAL A 1 82 ? -2.990 0.070 -9.427 1.00 92.25 82 VAL A O 1
ATOM 674 N N . ASP A 1 83 ? -4.300 -0.453 -7.667 1.00 90.12 83 ASP A N 1
ATOM 675 C CA . ASP A 1 83 ? -4.175 0.854 -7.036 1.00 90.12 83 ASP A CA 1
ATOM 676 C C . ASP A 1 83 ? -2.868 0.907 -6.242 1.00 90.12 83 ASP A C 1
ATOM 678 O O . ASP A 1 83 ? -2.598 0.043 -5.408 1.00 90.12 83 ASP A O 1
ATOM 682 N N . LEU A 1 84 ? -2.027 1.887 -6.559 1.00 92.06 84 LEU A N 1
ATOM 683 C CA . LEU A 1 84 ? -0.792 2.162 -5.839 1.00 92.06 84 LEU A CA 1
ATOM 684 C C . LEU A 1 84 ? -0.775 3.636 -5.484 1.00 92.06 84 LEU A C 1
ATOM 686 O O . LEU A 1 84 ? -0.911 4.503 -6.355 1.00 92.06 84 LEU A O 1
ATOM 690 N N . THR A 1 85 ? -0.533 3.922 -4.212 1.00 93.25 85 THR A N 1
ATOM 691 C CA . THR A 1 85 ? -0.378 5.296 -3.760 1.00 93.25 85 THR A CA 1
ATOM 692 C C . THR A 1 85 ? 0.901 5.910 -4.331 1.00 93.25 85 THR A C 1
ATOM 694 O O . THR A 1 85 ? 1.942 5.262 -4.488 1.00 93.25 85 THR A O 1
ATOM 697 N N . MET A 1 86 ? 0.844 7.209 -4.637 1.00 92.06 86 MET A N 1
ATOM 698 C CA . MET A 1 86 ? 2.025 7.952 -5.092 1.00 92.06 86 MET A CA 1
ATOM 699 C C . MET A 1 86 ? 3.146 7.953 -4.046 1.00 92.06 86 MET A C 1
ATOM 701 O O . MET A 1 86 ? 4.318 8.011 -4.418 1.00 92.06 86 MET A O 1
ATOM 705 N N . ASP A 1 87 ? 2.790 7.866 -2.763 1.00 93.50 87 ASP A N 1
ATOM 706 C CA . ASP A 1 87 ? 3.732 7.769 -1.651 1.00 93.50 87 ASP A CA 1
ATOM 707 C C . ASP A 1 87 ? 4.536 6.461 -1.707 1.00 93.50 87 ASP A C 1
ATOM 709 O O . ASP A 1 87 ? 5.764 6.508 -1.789 1.00 93.50 87 ASP A O 1
ATOM 713 N N . ALA A 1 88 ? 3.861 5.310 -1.831 1.00 93.62 88 ALA A N 1
ATOM 714 C CA . ALA A 1 88 ? 4.519 4.010 -1.962 1.00 93.62 88 ALA A CA 1
ATOM 715 C C . ALA A 1 88 ? 5.450 3.944 -3.187 1.00 93.62 88 ALA A C 1
ATOM 717 O O . ALA A 1 88 ? 6.576 3.446 -3.102 1.00 93.62 88 ALA A O 1
ATOM 718 N N . ILE A 1 89 ? 5.019 4.494 -4.331 1.00 93.38 89 ILE A N 1
ATOM 719 C CA . ILE A 1 89 ? 5.852 4.558 -5.544 1.00 93.38 89 ILE A CA 1
ATOM 720 C C . ILE A 1 89 ? 7.086 5.443 -5.312 1.00 93.38 89 ILE A C 1
ATOM 722 O O . ILE A 1 89 ? 8.200 5.069 -5.687 1.00 93.38 89 ILE A O 1
ATOM 726 N N . SER A 1 90 ? 6.901 6.619 -4.706 1.00 93.38 90 SER A N 1
ATOM 727 C CA . SER A 1 90 ? 7.991 7.550 -4.404 1.00 93.38 90 SER A CA 1
ATOM 728 C 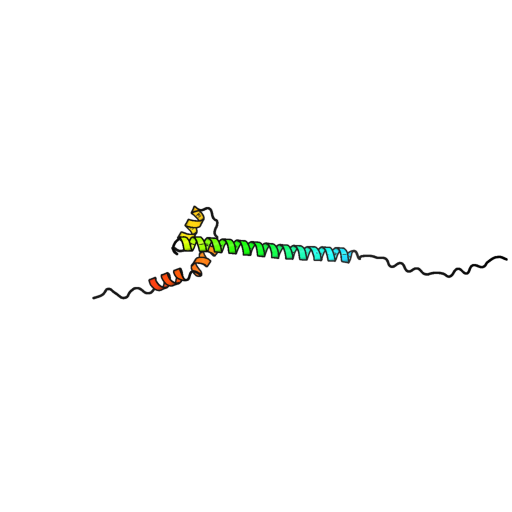C . SER A 1 90 ? 9.014 6.925 -3.455 1.00 93.38 90 SER A C 1
ATOM 730 O O . SER A 1 90 ? 10.218 6.987 -3.718 1.00 93.38 90 SER A O 1
ATOM 732 N N . GLN A 1 91 ? 8.539 6.258 -2.402 1.00 94.75 91 GLN A N 1
ATOM 733 C CA . GLN A 1 91 ? 9.379 5.592 -1.415 1.00 94.75 91 GLN A CA 1
ATOM 734 C C . GLN A 1 91 ? 10.243 4.500 -2.052 1.00 94.75 91 GLN A C 1
ATOM 736 O O . GLN A 1 91 ? 11.463 4.509 -1.899 1.00 94.75 91 GLN A O 1
ATOM 741 N N . VAL A 1 92 ? 9.637 3.608 -2.838 1.00 94.06 92 VAL A N 1
ATOM 742 C CA . VAL A 1 92 ? 10.353 2.525 -3.529 1.00 94.06 92 VAL A CA 1
ATOM 743 C C . VAL A 1 92 ? 11.474 3.054 -4.423 1.00 94.06 92 VAL A C 1
ATOM 745 O O . VAL A 1 92 ? 12.561 2.478 -4.463 1.00 94.06 92 VAL A O 1
ATOM 748 N N . ILE A 1 93 ? 11.229 4.153 -5.135 1.00 91.31 93 ILE A N 1
ATOM 749 C CA . ILE A 1 93 ? 12.217 4.748 -6.041 1.00 91.31 93 ILE A CA 1
ATOM 750 C C . ILE A 1 93 ? 13.327 5.441 -5.263 1.00 91.31 93 ILE A C 1
ATOM 752 O O . ILE A 1 93 ? 14.494 5.345 -5.644 1.00 91.31 93 ILE A O 1
ATOM 756 N N . HIS A 1 94 ? 12.974 6.133 -4.182 1.00 91.12 94 HIS A N 1
ATOM 757 C CA . HIS A 1 94 ? 13.941 6.776 -3.305 1.00 91.12 94 HIS A CA 1
ATOM 758 C C . HIS A 1 94 ? 14.882 5.752 -2.652 1.00 91.12 94 HIS A C 1
ATOM 760 O O . HIS A 1 94 ? 16.085 5.983 -2.567 1.00 91.12 94 HIS A O 1
ATOM 766 N N . GLU A 1 95 ? 14.347 4.602 -2.243 1.00 93.00 95 GLU A N 1
ATOM 767 C CA . GLU A 1 95 ? 15.096 3.492 -1.645 1.00 93.00 95 GLU A CA 1
ATOM 768 C C . GLU A 1 95 ? 15.803 2.594 -2.678 1.00 93.00 95 GLU A C 1
ATOM 770 O O . GLU A 1 95 ? 16.465 1.627 -2.305 1.00 93.00 95 GLU A O 1
ATOM 775 N N . CYS A 1 96 ? 15.673 2.864 -3.980 1.00 92.56 96 CYS A N 1
ATOM 776 C CA . CYS A 1 96 ? 16.288 2.038 -5.014 1.00 92.56 96 CYS A CA 1
ATOM 777 C C . CYS A 1 96 ? 17.763 2.417 -5.241 1.00 92.56 96 CYS A C 1
ATOM 779 O O . CYS A 1 96 ? 18.083 3.425 -5.880 1.00 92.56 96 CYS A O 1
ATOM 781 N N . GLU A 1 97 ? 18.677 1.555 -4.792 1.00 91.75 97 GLU A N 1
ATOM 782 C CA . GLU A 1 97 ? 20.125 1.736 -4.965 1.00 91.75 97 GLU A CA 1
ATOM 783 C C . GLU A 1 97 ? 20.545 1.813 -6.440 1.00 91.75 97 GLU A C 1
ATOM 785 O O . GLU A 1 97 ? 21.376 2.644 -6.810 1.00 91.75 97 GLU A O 1
ATOM 790 N N . THR A 1 98 ? 19.943 1.003 -7.316 1.00 89.94 98 THR A N 1
ATOM 791 C CA . THR A 1 98 ? 20.239 1.027 -8.757 1.00 89.94 98 THR A CA 1
ATOM 792 C C . THR A 1 98 ? 19.834 2.358 -9.384 1.00 89.94 98 THR A C 1
ATOM 794 O O . THR A 1 98 ? 20.608 2.938 -10.147 1.00 89.94 98 THR A O 1
ATOM 797 N N . CYS A 1 99 ? 18.668 2.899 -9.013 1.00 90.44 99 CYS A N 1
ATOM 798 C CA . CYS A 1 99 ? 18.262 4.245 -9.422 1.00 90.44 99 CYS A CA 1
ATOM 799 C C . CYS A 1 99 ? 19.252 5.302 -8.928 1.00 90.44 99 CYS A C 1
ATOM 801 O O . CYS A 1 99 ? 19.626 6.202 -9.686 1.00 90.44 99 CYS A O 1
ATOM 803 N N . ALA A 1 100 ? 19.698 5.194 -7.673 1.00 91.06 100 ALA A N 1
ATOM 804 C CA . ALA A 1 100 ? 20.684 6.103 -7.105 1.00 91.06 100 ALA A CA 1
ATOM 805 C C . ALA A 1 100 ? 22.015 6.044 -7.876 1.00 91.06 100 ALA A C 1
ATOM 807 O O . ALA A 1 100 ? 22.554 7.092 -8.238 1.00 91.06 100 ALA A O 1
ATOM 808 N N . ALA A 1 101 ? 22.503 4.845 -8.206 1.00 89.88 101 ALA A N 1
ATOM 809 C CA . ALA A 1 101 ? 23.723 4.639 -8.982 1.00 89.88 101 ALA A CA 1
ATOM 810 C C . ALA A 1 101 ? 23.606 5.188 -10.414 1.00 89.88 101 ALA A C 1
ATOM 812 O O . ALA A 1 101 ? 24.498 5.905 -10.865 1.00 89.88 101 ALA A O 1
ATOM 813 N N . ILE A 1 102 ? 22.487 4.943 -11.109 1.00 85.81 102 ILE A N 1
ATOM 814 C CA . ILE A 1 102 ? 22.215 5.504 -12.447 1.00 85.81 102 ILE A CA 1
ATOM 815 C C . ILE A 1 102 ? 22.204 7.036 -12.393 1.00 85.81 102 ILE A C 1
ATOM 817 O O . ILE A 1 102 ? 22.821 7.702 -13.227 1.00 85.81 102 ILE A O 1
ATOM 821 N N . LYS A 1 103 ? 21.536 7.618 -11.391 1.00 86.75 103 LYS A N 1
ATOM 822 C CA . LYS A 1 103 ? 21.481 9.073 -11.201 1.00 86.75 103 LYS A CA 1
ATOM 823 C C . LYS A 1 103 ? 22.867 9.663 -10.938 1.00 86.75 103 LYS A C 1
ATOM 825 O O . LYS A 1 103 ? 23.178 10.733 -11.460 1.00 86.75 103 LYS A O 1
ATOM 830 N N . GLN A 1 104 ? 23.702 8.981 -10.154 1.00 86.44 104 GLN A N 1
ATOM 831 C CA . GLN A 1 104 ? 25.087 9.389 -9.916 1.00 86.44 104 GLN A CA 1
ATOM 832 C C . GLN A 1 104 ? 25.937 9.280 -11.187 1.00 86.44 104 GLN A C 1
ATOM 834 O O . GLN A 1 104 ? 26.609 10.248 -11.538 1.00 86.44 104 GLN A O 1
ATOM 839 N N . ALA A 1 105 ? 25.853 8.169 -11.922 1.00 84.38 105 ALA A N 1
ATOM 840 C CA . ALA A 1 105 ? 26.592 7.957 -13.166 1.00 84.38 105 ALA A CA 1
ATOM 841 C C . ALA A 1 105 ? 26.241 9.011 -14.229 1.00 84.38 105 ALA A C 1
ATOM 843 O O . ALA A 1 105 ? 27.126 9.585 -14.852 1.00 84.38 105 ALA A O 1
ATOM 844 N N . ASN A 1 106 ? 24.960 9.360 -14.365 1.00 82.25 106 ASN A N 1
ATOM 845 C CA . ASN A 1 106 ? 24.516 10.412 -15.283 1.00 82.25 106 ASN A CA 1
ATOM 846 C C . ASN A 1 106 ? 24.971 11.823 -14.863 1.00 82.25 106 ASN A C 1
ATOM 848 O O . ASN A 1 106 ? 25.055 12.720 -15.704 1.00 82.25 106 ASN A O 1
ATOM 852 N N . ARG A 1 107 ? 25.267 12.046 -13.574 1.00 79.69 107 ARG A N 1
ATOM 853 C CA . ARG A 1 107 ? 25.815 13.318 -13.076 1.00 79.69 107 ARG A CA 1
ATOM 854 C C . ARG A 1 107 ? 27.311 13.452 -13.376 1.00 79.69 107 ARG A C 1
ATOM 856 O O . ARG A 1 107 ? 27.797 14.568 -13.553 1.00 79.69 107 ARG A O 1
ATOM 863 N N . VAL A 1 108 ? 28.025 12.333 -13.462 1.00 75.44 108 VAL A N 1
ATOM 864 C CA . VAL A 1 108 ? 29.443 12.262 -13.826 1.00 75.44 108 VAL A CA 1
ATOM 865 C C . VAL A 1 108 ? 29.541 12.027 -15.339 1.00 75.44 108 VAL A C 1
ATOM 867 O O . VAL A 1 108 ? 29.726 10.904 -15.794 1.00 75.44 108 VAL A O 1
ATOM 870 N N . LYS A 1 109 ? 29.374 13.076 -16.157 1.00 71.31 109 LYS A N 1
ATOM 871 C CA . LYS A 1 109 ? 29.608 12.978 -17.616 1.00 71.31 109 LYS A CA 1
ATOM 872 C C . LYS A 1 109 ? 30.979 12.324 -17.902 1.00 71.31 109 LYS A C 1
ATOM 874 O O . LYS A 1 109 ? 31.940 12.666 -17.210 1.00 71.31 109 LYS A O 1
ATOM 879 N N . PRO A 1 110 ? 31.137 11.490 -18.949 1.00 60.97 110 PRO A N 1
ATOM 880 C CA . PRO A 1 110 ? 32.467 11.113 -19.405 1.00 60.97 110 PRO A CA 1
ATOM 881 C C . PRO A 1 110 ? 33.164 12.351 -19.990 1.00 60.97 110 PRO A C 1
ATOM 883 O O . PRO A 1 110 ? 32.677 12.962 -20.938 1.00 60.97 110 PRO A O 1
ATOM 886 N N . LEU A 1 111 ? 34.308 12.722 -19.414 1.00 63.19 111 LEU A N 1
ATOM 887 C CA . LEU A 1 111 ? 35.203 13.799 -19.866 1.00 63.19 111 LEU A CA 1
ATOM 888 C 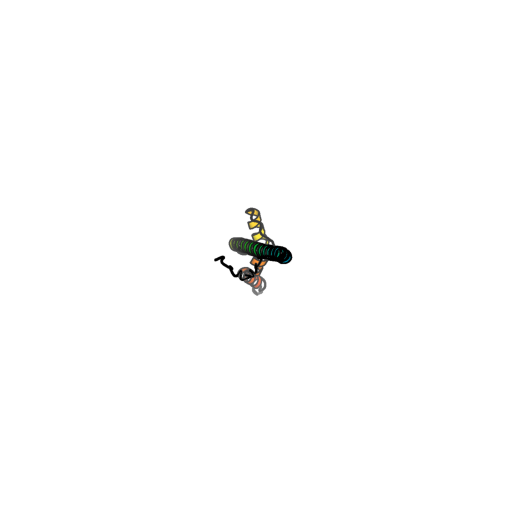C . LEU A 1 111 ? 35.990 13.417 -21.138 1.00 63.19 111 LEU A C 1
ATOM 890 O O . LEU A 1 111 ? 37.193 13.637 -21.208 1.00 63.19 111 LEU A O 1
ATOM 894 N N . TRP A 1 112 ? 35.348 12.836 -22.153 1.00 65.88 112 TRP A N 1
ATOM 895 C CA . TRP A 1 112 ? 36.048 12.456 -23.386 1.00 65.88 112 TRP A CA 1
ATOM 896 C C . TRP A 1 112 ? 35.212 12.761 -24.625 1.00 65.88 112 TRP A C 1
ATOM 898 O O . TRP A 1 112 ? 34.345 11.982 -24.999 1.00 65.88 112 TRP A O 1
ATOM 908 N N . TYR A 1 113 ? 35.476 13.925 -25.222 1.00 53.88 113 TYR A N 1
ATOM 909 C CA . TYR A 1 113 ? 35.770 14.120 -26.649 1.00 53.88 113 TYR A CA 1
ATOM 910 C C . TYR A 1 113 ? 36.149 15.595 -26.845 1.00 53.88 113 TYR A C 1
ATOM 912 O O . TYR A 1 113 ? 35.308 16.487 -26.777 1.00 53.88 113 TYR A O 1
ATOM 920 N N . GLY A 1 114 ? 37.441 15.840 -27.029 1.00 47.06 114 GLY A N 1
ATOM 921 C CA . GLY A 1 114 ? 38.031 17.156 -27.254 1.00 47.06 114 GLY A CA 1
ATOM 922 C C . GLY A 1 114 ? 39.514 16.969 -27.528 1.00 47.06 114 GLY A C 1
ATOM 923 O O . GLY A 1 114 ? 40.332 17.211 -26.646 1.00 47.06 114 GLY A O 1
ATOM 924 N N . GLY A 1 115 ? 39.812 16.385 -28.692 1.00 49.31 115 GLY A N 1
ATOM 925 C CA . GLY A 1 115 ? 41.149 16.430 -29.286 1.00 49.31 115 GLY A CA 1
ATOM 926 C C . GLY A 1 115 ? 41.417 17.779 -29.936 1.00 49.31 115 GLY A C 1
ATOM 927 O O . GLY A 1 115 ? 40.435 18.528 -30.152 1.00 49.31 115 GLY A O 1
#

pLDDT: mean 83.19, std 13.68, range [45.91, 97.19]

Foldseek 3Di:
DDDDDDDDDDDDDDDDPDDPPVNVVVVVVVVVVVVVVVVVVVVVVVVVVVLVVLLVLLLVQCVVQVNPAQVSSVVSCVVVVHDHDSVSNVVSSVPDPVNVVVVVVVVPPPPDDDD

Sequence (115 aa):
MADQLEKLAVKVRHVGAYIPKSRAAEEHQNNQQVDQAAKIEVTQIDLDWQHKGELFIARWAHDTLRHHGTDATYRWARDRGVDLTMDAISQVIHECETCAAIKQANRVKPLWYGG

Organism: Grus japonensis (NCBI:txid30415)